Protein AF-A0A2W6A916-F1 (afdb_monomer_lite)

Foldseek 3Di:
DDPVVVLVLLLQLLVVLCVLLVHPQLQVSQVQLCVQVVHDDGSVVSVCSNVVVDGDDPSSLVSSCVSSVHDSCVSSDDCVVVVVVVVVVVVVVVVVLVVLVVVVVVCVVVVHDDDPPSDPPPDDPPPDPPPDD

Secondary structure (DSSP, 8-state):
--HHHHHHHHHHHHHHHHHHTT---HHHHHHHHHHHHTSPPPHHHHHHHHTTSSPPPHHHHHHHHHHHTS-HHHHH--GGGHHHHHHHHHHHHHHHHHHHHHHHHHHHHTTPPPPTT------SSSSSS----

Radius of gyration: 22.95 Å; chains: 1; bounding box: 53×48×62 Å

Structure (mmCIF, N/CA/C/O backbone):
data_AF-A0A2W6A916-F1
#
_entry.id   AF-A0A2W6A916-F1
#
loop_
_atom_site.group_PDB
_atom_site.id
_atom_site.type_symbol
_atom_site.label_atom_id
_atom_site.label_alt_id
_atom_site.label_comp_id
_atom_site.label_asym_id
_atom_site.label_entity_id
_atom_site.label_seq_id
_atom_site.pdbx_PDB_ins_code
_atom_site.Cartn_x
_atom_site.Cartn_y
_atom_site.Cartn_z
_atom_site.occupancy
_atom_site.B_iso_or_equiv
_atom_site.auth_seq_id
_atom_site.auth_comp_id
_atom_site.auth_asym_id
_atom_site.auth_atom_id
_atom_site.pdbx_PDB_model_num
ATOM 1 N N . MET A 1 1 ? -15.884 -5.473 -12.260 1.00 61.44 1 MET A N 1
ATOM 2 C CA . MET A 1 1 ? -14.713 -4.587 -12.135 1.00 61.44 1 MET A CA 1
ATOM 3 C C . MET A 1 1 ? -13.660 -5.112 -13.106 1.00 61.44 1 MET A C 1
ATOM 5 O O . MET A 1 1 ? -13.303 -6.278 -12.963 1.00 61.44 1 MET A O 1
ATOM 9 N N . PRO A 1 2 ? -13.295 -4.364 -14.160 1.00 85.06 2 PRO A N 1
ATOM 10 C CA . PRO A 1 2 ? -12.249 -4.751 -15.111 1.00 85.06 2 PRO A CA 1
ATOM 11 C C . P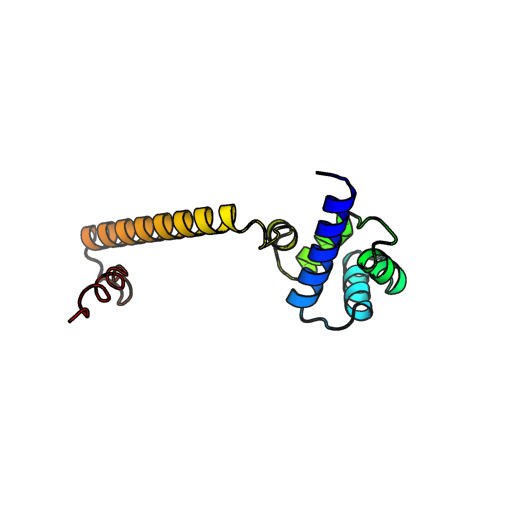RO A 1 2 ? -10.876 -4.913 -14.438 1.00 85.06 2 PRO A C 1
ATOM 13 O O . PRO A 1 2 ? -10.633 -4.373 -13.360 1.00 85.06 2 PRO A O 1
ATOM 16 N N . VAL A 1 3 ? -9.976 -5.675 -15.065 1.00 83.38 3 VAL A N 1
ATOM 17 C CA . VAL A 1 3 ? -8.622 -5.955 -14.541 1.00 83.38 3 VAL A CA 1
ATOM 18 C C . VAL A 1 3 ? -7.806 -4.666 -14.414 1.00 83.38 3 VAL A C 1
ATOM 20 O O . VAL A 1 3 ? -7.033 -4.495 -13.473 1.00 83.38 3 VAL A O 1
ATOM 23 N N . GLU A 1 4 ? -8.043 -3.724 -15.318 1.00 86.38 4 GLU A N 1
ATOM 24 C CA . GLU A 1 4 ? -7.445 -2.396 -15.348 1.00 86.38 4 GLU A CA 1
ATOM 25 C C . GLU A 1 4 ? -7.754 -1.594 -14.074 1.00 86.38 4 GLU A C 1
ATOM 27 O O . GLU A 1 4 ? -6.870 -0.915 -13.551 1.00 86.38 4 GLU A O 1
ATOM 32 N N . ASP A 1 5 ? -8.962 -1.729 -13.515 1.00 87.88 5 ASP A N 1
ATOM 33 C CA . ASP A 1 5 ? -9.336 -1.066 -12.260 1.00 87.88 5 ASP A CA 1
ATOM 34 C C . ASP A 1 5 ? -8.567 -1.645 -11.065 1.00 87.88 5 ASP A C 1
ATOM 36 O O . ASP A 1 5 ? -8.165 -0.904 -10.169 1.00 87.88 5 ASP A O 1
ATOM 40 N N . TYR A 1 6 ? -8.326 -2.961 -11.048 1.00 88.25 6 TYR A N 1
ATOM 41 C CA . TYR A 1 6 ? -7.505 -3.586 -10.008 1.00 88.25 6 TYR A CA 1
ATOM 42 C C . TYR A 1 6 ? -6.047 -3.141 -10.103 1.00 88.25 6 TYR A C 1
ATOM 44 O O . TYR A 1 6 ? -5.430 -2.865 -9.074 1.00 88.25 6 TYR A O 1
ATOM 52 N N . ASN A 1 7 ? -5.505 -3.032 -11.320 1.00 90.38 7 ASN A N 1
ATOM 53 C CA . ASN A 1 7 ? -4.144 -2.543 -11.508 1.00 90.38 7 ASN A CA 1
ATOM 54 C C . ASN A 1 7 ? -4.018 -1.078 -11.072 1.00 90.38 7 ASN A C 1
ATOM 56 O O . ASN A 1 7 ? -3.101 -0.747 -10.327 1.00 90.38 7 ASN A O 1
ATOM 60 N N . ARG A 1 8 ? -4.986 -0.226 -11.440 1.00 91.94 8 ARG A N 1
ATOM 61 C CA . ARG A 1 8 ? -5.045 1.171 -10.985 1.00 91.94 8 ARG A CA 1
ATOM 62 C C . ARG A 1 8 ? -5.065 1.267 -9.458 1.00 91.94 8 ARG A C 1
ATOM 64 O O . ARG A 1 8 ? -4.242 1.977 -8.892 1.00 91.94 8 ARG A O 1
ATOM 71 N N . ARG A 1 9 ? -5.916 0.485 -8.783 1.00 92.50 9 ARG A N 1
ATOM 72 C CA . ARG A 1 9 ? -5.954 0.441 -7.308 1.00 92.50 9 ARG A CA 1
ATOM 73 C C . ARG A 1 9 ? -4.627 -0.007 -6.698 1.00 92.50 9 ARG A C 1
ATOM 75 O O . ARG A 1 9 ? -4.229 0.516 -5.662 1.00 92.50 9 ARG A O 1
ATOM 82 N N . GLY A 1 10 ? -3.938 -0.962 -7.323 1.00 94.56 10 GLY A N 1
ATOM 83 C CA . GLY A 1 10 ? -2.604 -1.392 -6.898 1.00 94.56 10 GLY A CA 1
ATOM 84 C C . GLY A 1 10 ? -1.557 -0.281 -7.026 1.00 94.56 10 GLY A C 1
ATOM 85 O O . GLY A 1 10 ? -0.731 -0.113 -6.134 1.00 94.56 10 GLY A O 1
ATOM 86 N N . ILE A 1 11 ? -1.617 0.507 -8.098 1.00 95.75 11 ILE A N 1
ATOM 87 C CA . ILE A 1 11 ? -0.725 1.654 -8.316 1.00 95.75 11 ILE A CA 1
ATOM 88 C C . ILE A 1 11 ? -0.980 2.741 -7.269 1.00 95.75 11 ILE A C 1
ATOM 90 O O . ILE A 1 11 ? -0.055 3.141 -6.566 1.00 95.75 11 ILE A O 1
ATOM 94 N N . GLU A 1 12 ? -2.238 3.142 -7.087 1.00 95.06 12 GLU A N 1
ATOM 95 C CA . GLU A 1 12 ? -2.636 4.138 -6.083 1.00 95.06 12 GLU A CA 1
ATOM 96 C C . GLU A 1 12 ? -2.255 3.708 -4.657 1.00 95.06 12 GLU A C 1
ATOM 98 O O . GLU A 1 12 ? -1.925 4.544 -3.814 1.00 95.06 12 GLU A O 1
ATOM 103 N N . ALA A 1 13 ? -2.302 2.404 -4.367 1.00 95.50 13 ALA A N 1
ATOM 104 C CA . ALA A 1 13 ? -1.872 1.847 -3.090 1.00 95.50 13 ALA A CA 1
ATOM 105 C C . ALA A 1 13 ? -0.362 2.010 -2.864 1.00 95.50 13 ALA A C 1
ATOM 107 O O . ALA A 1 13 ? 0.055 2.382 -1.767 1.00 95.50 13 ALA A O 1
ATOM 108 N N . LEU A 1 14 ? 0.462 1.778 -3.893 1.00 96.38 14 LEU A N 1
ATOM 109 C CA . LEU A 1 14 ? 1.910 1.998 -3.815 1.00 96.38 14 LEU A CA 1
ATOM 110 C C . LEU A 1 14 ? 2.252 3.479 -3.622 1.00 96.38 14 LEU A C 1
ATOM 112 O O . LEU A 1 14 ? 3.096 3.811 -2.790 1.00 96.38 14 LEU A O 1
ATOM 116 N N . GLU A 1 15 ? 1.575 4.375 -4.341 1.00 95.62 15 GLU A N 1
ATOM 117 C CA . GLU A 1 15 ? 1.772 5.822 -4.190 1.00 95.62 15 GLU A CA 1
ATOM 118 C C . GLU A 1 15 ? 1.406 6.301 -2.782 1.00 95.62 15 GLU A C 1
ATOM 120 O O . GLU A 1 15 ? 2.140 7.088 -2.172 1.00 95.62 15 GLU A O 1
ATOM 125 N N . ARG A 1 16 ? 0.302 5.786 -2.228 1.00 95.00 16 ARG A N 1
ATOM 126 C CA . ARG A 1 16 ? -0.102 6.067 -0.848 1.00 95.00 16 ARG A CA 1
ATOM 127 C C . ARG A 1 16 ? 0.892 5.527 0.162 1.00 95.00 16 ARG A C 1
ATOM 129 O O . ARG A 1 16 ? 1.285 6.280 1.047 1.00 95.00 16 ARG A O 1
ATOM 136 N N . ALA A 1 17 ? 1.361 4.294 -0.006 1.00 96.31 17 ALA A N 1
ATOM 137 C CA . ALA A 1 17 ? 2.372 3.713 0.869 1.00 96.31 17 ALA A CA 1
ATOM 138 C C . ALA A 1 17 ? 3.664 4.542 0.871 1.00 96.31 17 ALA A C 1
ATOM 140 O O . ALA A 1 17 ? 4.217 4.850 1.925 1.00 96.31 17 ALA A O 1
ATOM 141 N N . GLN A 1 18 ? 4.113 4.974 -0.309 1.00 96.31 18 GLN A N 1
ATOM 142 C CA . GLN A 1 18 ? 5.283 5.833 -0.447 1.00 96.31 18 GLN A CA 1
ATOM 143 C C . GLN A 1 18 ? 5.090 7.180 0.271 1.00 96.31 18 GLN A C 1
ATOM 145 O O . GLN A 1 18 ? 5.996 7.650 0.967 1.00 96.31 18 GLN A O 1
ATOM 150 N N . LYS A 1 19 ? 3.910 7.795 0.127 1.00 95.19 19 LYS A N 1
ATOM 151 C CA . LYS A 1 19 ? 3.563 9.049 0.805 1.00 95.19 19 LYS A CA 1
ATOM 152 C C . LYS A 1 19 ? 3.484 8.873 2.326 1.00 95.19 19 LYS A C 1
ATOM 154 O O . LYS A 1 19 ? 4.029 9.711 3.041 1.00 95.19 19 LYS A O 1
ATOM 159 N N . ALA A 1 20 ? 2.857 7.800 2.806 1.00 94.00 20 ALA A N 1
ATOM 160 C CA . ALA A 1 20 ? 2.726 7.465 4.225 1.00 94.00 20 ALA A CA 1
ATOM 161 C C . ALA A 1 20 ? 4.090 7.204 4.880 1.00 94.00 20 ALA A C 1
ATOM 163 O O . ALA A 1 20 ? 4.366 7.709 5.965 1.00 94.00 20 ALA A O 1
ATOM 164 N N . ALA A 1 21 ? 5.002 6.538 4.166 1.00 94.56 21 ALA A N 1
ATOM 165 C CA . ALA A 1 21 ? 6.386 6.349 4.596 1.00 94.56 21 ALA A CA 1
ATOM 166 C C . ALA A 1 21 ? 7.233 7.644 4.566 1.00 94.56 21 ALA A C 1
ATOM 168 O O . ALA A 1 21 ? 8.400 7.633 4.962 1.00 94.56 21 ALA A O 1
ATOM 169 N N . GLY A 1 22 ? 6.685 8.762 4.072 1.00 95.19 22 GLY A N 1
ATOM 170 C CA . GLY A 1 22 ? 7.377 10.051 3.984 1.00 95.19 22 GLY A CA 1
ATOM 171 C C . GLY A 1 22 ? 8.466 10.111 2.906 1.00 95.19 22 GLY A C 1
ATOM 172 O O . GLY A 1 22 ? 9.321 10.999 2.939 1.00 95.19 22 GLY A O 1
ATOM 173 N N . ILE A 1 23 ? 8.457 9.187 1.942 1.00 95.94 23 ILE A N 1
ATOM 174 C CA . ILE A 1 23 ? 9.529 9.036 0.954 1.00 95.94 23 ILE A CA 1
ATOM 175 C C . ILE A 1 23 ? 9.148 9.749 -0.343 1.00 95.94 23 ILE A C 1
ATOM 177 O O . ILE A 1 23 ? 8.223 9.374 -1.056 1.00 95.94 23 ILE A O 1
ATOM 181 N N . ARG A 1 24 ? 9.898 10.793 -0.704 1.00 91.69 24 ARG A N 1
ATOM 182 C CA . ARG A 1 24 ? 9.607 11.586 -1.915 1.00 91.69 24 ARG A CA 1
ATOM 183 C C . ARG A 1 24 ? 10.116 10.941 -3.203 1.00 91.69 24 ARG A C 1
ATOM 185 O O . ARG A 1 24 ? 9.619 11.254 -4.278 1.00 91.69 24 ARG A O 1
ATOM 192 N N . SER A 1 25 ? 11.112 10.063 -3.106 1.00 95.19 25 SER A N 1
ATOM 193 C CA . SER A 1 25 ? 11.758 9.451 -4.265 1.00 95.19 25 SER A CA 1
ATOM 194 C C . SER A 1 25 ? 11.280 8.020 -4.484 1.00 95.19 25 SER A C 1
ATOM 196 O O . SER A 1 25 ? 11.515 7.144 -3.654 1.00 95.19 25 SER A O 1
ATOM 198 N N . ALA A 1 26 ? 10.716 7.758 -5.664 1.00 93.69 26 ALA A N 1
ATOM 199 C CA . ALA A 1 26 ? 10.347 6.412 -6.100 1.00 93.69 26 ALA A CA 1
ATOM 200 C C . ALA A 1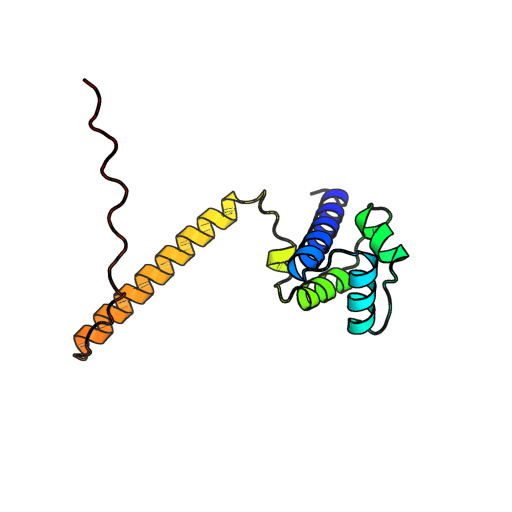 26 ? 11.544 5.440 -6.070 1.00 93.69 26 ALA A C 1
ATOM 202 O O . ALA A 1 26 ? 11.404 4.264 -5.750 1.00 93.69 26 ALA A O 1
ATOM 203 N N . GLN A 1 27 ? 12.753 5.933 -6.356 1.00 95.88 27 GLN A N 1
ATOM 204 C CA . GLN A 1 27 ? 13.970 5.121 -6.318 1.00 95.88 27 GLN A CA 1
ATOM 205 C C . GLN A 1 27 ? 14.425 4.807 -4.890 1.00 95.88 27 GLN A C 1
ATOM 207 O O . GLN A 1 27 ? 14.994 3.747 -4.635 1.00 95.88 27 GLN A O 1
ATOM 212 N N . GLU A 1 28 ? 14.196 5.720 -3.949 1.00 96.44 28 GLU A N 1
ATOM 213 C CA . GLU A 1 28 ? 14.429 5.443 -2.535 1.00 96.44 28 GLU A CA 1
ATOM 214 C C . GLU A 1 28 ? 13.431 4.412 -2.012 1.00 96.44 28 GLU A C 1
ATOM 216 O O . GLU A 1 28 ? 13.852 3.436 -1.397 1.00 96.44 28 GLU A O 1
ATOM 221 N N . PHE A 1 29 ? 12.147 4.568 -2.339 1.00 97.06 29 PHE A N 1
ATOM 222 C CA . PHE A 1 29 ? 11.107 3.627 -1.930 1.00 97.06 29 PHE A CA 1
ATOM 223 C C . PHE A 1 29 ? 11.353 2.220 -2.491 1.00 97.06 29 PHE A C 1
ATOM 225 O O . PHE A 1 29 ? 11.342 1.247 -1.742 1.00 97.06 29 PHE A O 1
ATOM 232 N N . ALA A 1 30 ? 11.704 2.112 -3.778 1.00 96.94 30 ALA A N 1
ATOM 233 C CA . ALA A 1 30 ? 12.079 0.843 -4.401 1.00 96.94 30 ALA A CA 1
ATOM 234 C C . ALA A 1 30 ? 13.262 0.165 -3.691 1.00 96.94 30 ALA A C 1
ATOM 236 O O . ALA A 1 30 ? 13.220 -1.034 -3.433 1.00 96.94 30 ALA A O 1
ATOM 237 N N . ARG A 1 31 ? 14.295 0.930 -3.303 1.00 96.31 31 ARG A N 1
ATOM 238 C CA . ARG A 1 31 ? 15.424 0.383 -2.530 1.00 96.31 31 ARG A CA 1
ATOM 239 C C . ARG A 1 31 ? 14.992 -0.140 -1.165 1.00 96.31 31 ARG A C 1
ATOM 241 O O . ARG A 1 31 ? 15.517 -1.159 -0.734 1.00 96.31 31 ARG A O 1
ATOM 248 N N . ARG A 1 32 ? 14.062 0.528 -0.481 1.00 96.12 32 ARG A N 1
ATOM 249 C CA . ARG A 1 32 ? 13.561 0.050 0.815 1.00 96.12 32 ARG A CA 1
ATOM 250 C C . ARG A 1 32 ? 12.737 -1.223 0.681 1.00 96.12 32 ARG A C 1
ATOM 252 O O . ARG A 1 32 ? 12.972 -2.164 1.434 1.00 96.12 32 ARG A O 1
ATOM 259 N N . LEU A 1 33 ? 11.864 -1.279 -0.324 1.00 95.94 33 LEU A N 1
ATOM 260 C CA . LEU A 1 33 ? 11.141 -2.497 -0.684 1.00 95.94 33 LEU A CA 1
ATOM 261 C C . LEU A 1 33 ? 12.116 -3.646 -0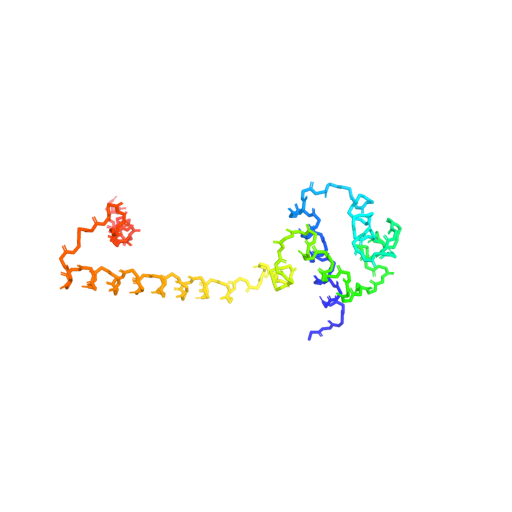.953 1.00 95.94 33 LEU A C 1
ATOM 263 O O . LEU A 1 33 ? 11.981 -4.702 -0.348 1.00 95.94 33 LEU A O 1
ATOM 267 N N . ALA A 1 34 ? 13.135 -3.410 -1.780 1.00 95.06 34 ALA A N 1
ATOM 268 C CA . ALA A 1 34 ? 14.141 -4.409 -2.123 1.00 95.06 34 ALA A CA 1
ATOM 269 C C . ALA A 1 34 ? 14.927 -4.923 -0.907 1.00 95.06 34 ALA A C 1
ATOM 271 O O . ALA A 1 34 ? 15.118 -6.128 -0.738 1.00 95.06 34 ALA A O 1
ATOM 272 N N . SER A 1 35 ? 15.353 -4.013 -0.027 1.00 94.25 35 SER A N 1
ATOM 273 C CA . SER A 1 35 ? 16.027 -4.369 1.225 1.00 94.25 35 SER A CA 1
ATOM 274 C C . SER A 1 35 ? 15.145 -5.223 2.136 1.00 94.25 35 SER A C 1
ATOM 276 O O . SER A 1 35 ? 15.655 -6.095 2.834 1.00 94.25 35 SER A O 1
ATOM 278 N N . ARG A 1 36 ? 13.829 -4.988 2.127 1.00 92.12 36 ARG A N 1
ATOM 279 C CA . ARG A 1 36 ? 12.860 -5.714 2.952 1.00 92.12 36 ARG A CA 1
ATOM 280 C C . ARG A 1 36 ? 12.533 -7.096 2.395 1.00 92.12 36 ARG A C 1
ATOM 282 O O . ARG A 1 36 ? 12.445 -8.053 3.155 1.00 92.12 36 ARG A O 1
ATOM 289 N N . THR A 1 37 ? 12.377 -7.213 1.081 1.00 91.25 37 THR A N 1
ATOM 290 C CA . THR A 1 37 ? 12.046 -8.479 0.410 1.00 91.25 37 THR A CA 1
ATOM 291 C C . THR A 1 37 ? 13.272 -9.343 0.113 1.00 91.25 37 THR A C 1
ATOM 293 O O . THR A 1 37 ? 13.121 -10.481 -0.328 1.00 91.25 37 THR A O 1
ATOM 296 N N . GLY A 1 38 ? 14.483 -8.825 0.348 1.00 89.19 38 GLY A N 1
ATOM 297 C CA . GLY A 1 38 ? 15.737 -9.519 0.054 1.00 89.19 38 GLY A CA 1
ATOM 298 C C . GLY A 1 38 ? 16.002 -9.674 -1.447 1.00 89.19 38 GLY A C 1
ATOM 299 O O . GLY A 1 38 ? 16.695 -10.604 -1.856 1.00 89.19 38 GLY A O 1
ATOM 300 N N . GLY A 1 39 ? 15.428 -8.805 -2.282 1.00 87.50 39 GLY A N 1
ATOM 301 C CA . GLY A 1 39 ? 15.417 -8.982 -3.732 1.00 87.50 39 GLY A CA 1
ATOM 302 C C . GLY A 1 39 ? 14.816 -7.790 -4.482 1.00 87.50 39 GLY A C 1
ATOM 303 O O . GLY A 1 39 ? 14.847 -6.683 -3.966 1.00 87.50 39 GLY A O 1
ATOM 304 N N . PRO A 1 40 ? 14.302 -7.955 -5.715 1.00 86.31 40 PRO A N 1
ATOM 305 C CA . PRO A 1 40 ? 13.611 -6.877 -6.437 1.00 86.31 40 PRO A CA 1
ATOM 306 C C . PRO A 1 40 ? 12.465 -6.249 -5.605 1.00 86.31 40 PRO A C 1
ATOM 308 O O . PRO A 1 40 ? 11.942 -6.901 -4.697 1.00 86.31 40 PRO A O 1
ATOM 311 N N . PRO A 1 41 ? 12.031 -5.009 -5.912 1.00 91.44 41 PRO A N 1
ATOM 312 C CA . PRO A 1 41 ? 12.206 -4.296 -7.180 1.00 91.44 41 PRO A CA 1
ATOM 313 C C . PRO A 1 41 ? 13.351 -3.279 -7.178 1.00 91.44 41 PRO A C 1
ATOM 315 O O . PRO A 1 41 ? 13.637 -2.621 -6.184 1.00 91.44 41 PRO A O 1
ATOM 318 N N . ASP A 1 42 ? 13.962 -3.073 -8.343 1.00 92.88 42 ASP A N 1
ATOM 319 C CA . ASP A 1 42 ? 14.814 -1.910 -8.567 1.00 92.88 42 ASP A CA 1
ATOM 320 C C . ASP A 1 42 ? 13.966 -0.664 -8.906 1.00 92.88 42 ASP A C 1
ATOM 322 O O . ASP A 1 42 ? 12.756 -0.725 -9.147 1.00 92.88 42 ASP A O 1
ATOM 326 N N . GLY A 1 43 ? 14.609 0.505 -8.953 1.00 92.50 43 GLY A N 1
ATOM 327 C CA . GLY A 1 43 ? 13.911 1.762 -9.229 1.00 92.50 43 GLY A CA 1
ATOM 328 C C . GLY A 1 43 ? 13.292 1.851 -10.631 1.00 92.50 43 GLY A C 1
ATOM 329 O O . GLY A 1 43 ? 12.420 2.694 -10.840 1.00 92.50 43 GLY A O 1
ATOM 330 N N . SER A 1 44 ? 13.741 1.036 -11.594 1.00 94.62 44 SER A N 1
ATOM 331 C CA . SER A 1 44 ? 13.156 0.987 -12.939 1.00 94.62 44 SER A CA 1
ATOM 332 C C . SER A 1 44 ? 11.868 0.159 -12.957 1.00 94.62 44 SER A C 1
ATOM 334 O O . SER A 1 44 ? 10.849 0.633 -13.459 1.00 94.62 44 SER A O 1
ATOM 336 N N . THR A 1 45 ? 11.876 -1.014 -12.318 1.00 95.56 45 THR A N 1
ATOM 337 C CA . THR A 1 45 ? 10.704 -1.883 -12.158 1.00 95.56 45 THR A CA 1
ATOM 338 C C . THR A 1 45 ? 9.600 -1.173 -11.389 1.00 95.56 45 THR A C 1
ATOM 340 O O . THR A 1 45 ? 8.459 -1.139 -11.840 1.00 95.56 45 THR A O 1
ATOM 343 N N . TYR A 1 46 ? 9.952 -0.528 -10.275 1.00 96.25 46 TYR A N 1
ATOM 344 C CA . TYR A 1 46 ? 8.985 0.224 -9.483 1.00 96.25 46 TYR A CA 1
ATOM 345 C C . TYR A 1 46 ? 8.353 1.372 -10.286 1.00 96.25 46 TYR A C 1
ATOM 347 O O . TYR A 1 46 ? 7.139 1.549 -10.267 1.00 96.25 46 TYR A O 1
ATOM 355 N N . ARG A 1 47 ? 9.145 2.110 -11.078 1.00 95.62 47 ARG A N 1
ATOM 356 C CA . ARG A 1 47 ? 8.599 3.145 -11.969 1.00 95.62 47 ARG A CA 1
ATOM 357 C C . ARG A 1 47 ? 7.666 2.568 -13.023 1.00 95.62 47 ARG A C 1
ATOM 359 O O . ARG A 1 47 ? 6.617 3.156 -13.245 1.00 95.62 47 ARG A O 1
ATOM 366 N N . ARG A 1 48 ? 8.005 1.439 -13.647 1.00 95.94 48 ARG A N 1
ATOM 367 C CA . ARG A 1 48 ? 7.115 0.790 -14.622 1.00 95.94 48 ARG A CA 1
ATOM 368 C C . ARG A 1 48 ? 5.761 0.444 -14.017 1.00 95.94 48 ARG A C 1
ATOM 370 O O . ARG A 1 48 ? 4.748 0.674 -14.661 1.00 95.94 48 ARG A O 1
ATOM 377 N N . TRP A 1 49 ? 5.740 -0.047 -12.779 1.00 96.00 49 TRP A N 1
ATOM 378 C CA . TRP A 1 49 ? 4.486 -0.273 -12.064 1.00 96.00 49 TRP A CA 1
ATOM 379 C C . TRP A 1 49 ? 3.682 1.014 -11.913 1.00 96.00 49 TRP A C 1
ATOM 381 O O . TRP A 1 49 ? 2.521 1.029 -12.298 1.00 96.00 49 TRP A O 1
ATOM 391 N N . LEU A 1 50 ? 4.306 2.105 -11.455 1.00 95.38 50 LEU A N 1
ATOM 392 C CA . LEU A 1 50 ? 3.618 3.391 -11.289 1.00 95.38 50 LEU A CA 1
ATOM 393 C C . LEU A 1 50 ? 3.053 3.969 -12.597 1.00 95.38 50 LEU A C 1
ATOM 395 O O . LEU A 1 50 ? 2.032 4.643 -12.574 1.00 95.38 50 LEU A O 1
ATOM 399 N N . HIS A 1 51 ? 3.682 3.691 -13.741 1.00 95.12 51 HIS A N 1
ATOM 400 C CA . HIS A 1 51 ? 3.187 4.135 -15.052 1.00 95.12 51 HIS A CA 1
ATOM 401 C C . HIS A 1 51 ? 2.134 3.188 -15.650 1.00 95.12 51 HIS A C 1
ATOM 403 O O . HIS A 1 51 ? 1.605 3.462 -16.723 1.00 95.12 51 HIS A O 1
ATOM 409 N N . GLY A 1 52 ? 1.827 2.071 -14.985 1.00 93.50 52 GLY A N 1
ATOM 410 C CA . GLY A 1 52 ? 0.915 1.054 -15.503 1.00 93.50 52 GLY A CA 1
ATOM 411 C C . GLY A 1 52 ? 1.526 0.130 -16.560 1.00 93.50 52 GLY A C 1
ATOM 412 O O . GLY A 1 52 ? 0.814 -0.709 -17.107 1.00 93.50 52 GLY A O 1
ATOM 413 N N . ASP A 1 53 ? 2.841 0.191 -16.794 1.00 92.62 53 ASP A N 1
ATOM 414 C CA . ASP A 1 53 ? 3.582 -0.638 -17.763 1.00 92.62 53 ASP A CA 1
ATOM 415 C C . ASP A 1 53 ? 3.838 -2.079 -17.263 1.00 92.62 53 ASP A C 1
ATOM 417 O O . ASP A 1 53 ? 4.829 -2.733 -17.625 1.00 92.62 53 ASP A O 1
ATOM 421 N N . GLY A 1 54 ? 2.971 -2.577 -16.383 1.00 90.12 54 GLY A N 1
ATOM 422 C CA . GLY A 1 54 ? 3.030 -3.897 -15.770 1.00 90.12 54 GLY A CA 1
ATOM 423 C C . GLY A 1 54 ? 2.057 -4.027 -14.601 1.00 90.12 54 GLY A C 1
ATOM 424 O O . GLY A 1 54 ? 1.650 -3.034 -14.000 1.00 90.12 54 GLY A O 1
ATOM 425 N N . ALA A 1 55 ? 1.699 -5.268 -14.272 1.00 92.50 55 ALA A N 1
ATOM 426 C CA . ALA A 1 55 ? 0.888 -5.553 -13.098 1.00 92.50 55 ALA A CA 1
ATOM 427 C C . ALA A 1 55 ? 1.720 -5.415 -11.818 1.00 92.50 55 ALA A C 1
ATOM 429 O O . ALA A 1 55 ? 2.845 -5.922 -11.744 1.00 92.50 55 ALA A O 1
ATOM 430 N N . VAL A 1 56 ? 1.143 -4.777 -10.799 1.00 94.81 56 VAL A N 1
ATOM 431 C CA . VAL A 1 56 ? 1.734 -4.743 -9.458 1.00 94.81 56 VAL A CA 1
ATOM 432 C C . VAL A 1 56 ? 1.597 -6.128 -8.815 1.00 94.81 56 VAL A C 1
ATOM 434 O O . VAL A 1 56 ? 0.475 -6.614 -8.646 1.00 94.81 56 VAL A O 1
ATOM 437 N N . PRO A 1 57 ? 2.696 -6.799 -8.436 1.00 95.06 57 PRO A N 1
ATOM 438 C CA . PRO A 1 57 ? 2.598 -8.104 -7.803 1.00 95.06 57 PRO A CA 1
ATOM 439 C C . PRO A 1 57 ? 2.113 -7.980 -6.350 1.00 95.06 57 PRO A C 1
ATOM 441 O O . PRO A 1 57 ? 2.470 -7.045 -5.636 1.00 95.06 57 PRO A O 1
ATOM 444 N N . ALA A 1 58 ? 1.347 -8.970 -5.880 1.00 95.06 58 ALA A N 1
ATOM 445 C CA . ALA A 1 58 ? 0.739 -8.948 -4.544 1.00 95.06 58 ALA A CA 1
ATOM 446 C C . ALA A 1 58 ? 1.763 -8.781 -3.406 1.00 95.06 58 ALA A C 1
ATOM 448 O O . ALA A 1 58 ? 1.517 -8.044 -2.454 1.00 95.06 58 ALA A O 1
ATOM 449 N N . TRP A 1 59 ? 2.935 -9.411 -3.524 1.00 95.50 59 TRP A N 1
ATOM 450 C CA . TRP A 1 59 ? 3.999 -9.280 -2.527 1.00 95.50 59 TRP A CA 1
ATOM 451 C C . TRP A 1 59 ? 4.511 -7.838 -2.398 1.00 95.50 59 TRP A C 1
ATOM 453 O O . TRP A 1 59 ? 4.887 -7.434 -1.302 1.00 95.50 59 TRP A O 1
ATOM 463 N N . ALA A 1 60 ? 4.495 -7.045 -3.477 1.00 96.50 60 ALA A N 1
ATOM 464 C CA . ALA A 1 60 ? 4.953 -5.657 -3.436 1.00 96.50 60 ALA A CA 1
ATOM 465 C C . ALA A 1 60 ? 3.975 -4.775 -2.656 1.00 96.50 60 ALA A C 1
ATOM 467 O O . ALA A 1 60 ? 4.409 -3.895 -1.922 1.00 96.50 60 ALA A O 1
ATOM 468 N N . LEU A 1 61 ? 2.671 -5.049 -2.759 1.00 96.69 61 LEU A N 1
ATOM 469 C CA . LEU A 1 61 ? 1.647 -4.362 -1.970 1.00 96.69 61 LEU A CA 1
ATOM 470 C C . LEU A 1 61 ? 1.772 -4.683 -0.477 1.00 96.69 61 LEU A C 1
ATOM 472 O O . LEU A 1 61 ? 1.646 -3.788 0.353 1.00 96.69 61 LEU A O 1
ATOM 476 N N . ILE A 1 62 ? 2.064 -5.942 -0.135 1.00 96.19 62 ILE A N 1
ATOM 477 C CA . ILE A 1 62 ? 2.309 -6.357 1.255 1.00 96.19 62 ILE A CA 1
ATOM 478 C C . ILE A 1 62 ? 3.560 -5.656 1.795 1.00 96.19 62 ILE A C 1
ATOM 480 O O 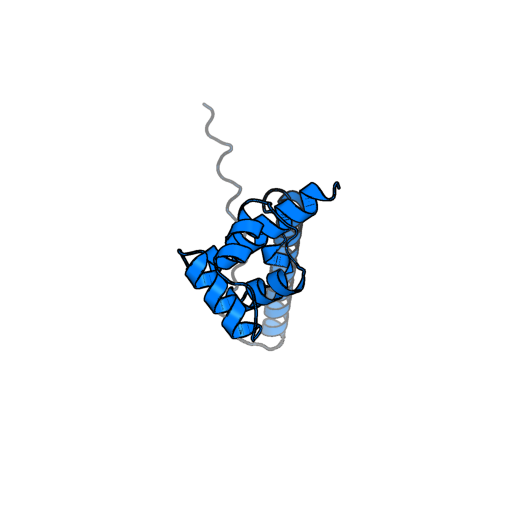. ILE A 1 62 ? 3.491 -4.990 2.823 1.00 96.19 62 ILE A O 1
ATOM 484 N N . ALA A 1 63 ? 4.678 -5.720 1.069 1.00 96.50 63 ALA A N 1
ATOM 485 C CA . ALA A 1 63 ? 5.920 -5.067 1.477 1.00 96.50 63 ALA A CA 1
ATOM 486 C C . ALA A 1 63 ? 5.766 -3.538 1.607 1.00 96.50 63 ALA A C 1
ATOM 488 O O . ALA A 1 63 ? 6.343 -2.934 2.509 1.00 96.50 63 ALA A O 1
ATOM 489 N N . ALA A 1 64 ? 4.965 -2.912 0.740 1.00 96.75 64 ALA A N 1
ATOM 490 C CA . ALA A 1 64 ? 4.657 -1.487 0.812 1.00 96.75 64 ALA A CA 1
ATOM 491 C C . ALA A 1 64 ? 3.805 -1.137 2.042 1.00 96.75 64 ALA A C 1
ATOM 493 O O . ALA A 1 64 ? 4.091 -0.139 2.700 1.00 96.75 64 ALA A O 1
ATOM 494 N N . ALA A 1 65 ? 2.820 -1.971 2.395 1.00 96.25 65 ALA A N 1
ATOM 495 C CA . ALA A 1 65 ? 2.040 -1.830 3.627 1.00 96.25 65 ALA A CA 1
ATOM 496 C C . ALA A 1 65 ? 2.933 -1.868 4.866 1.00 96.25 65 ALA A C 1
ATOM 498 O O . ALA A 1 65 ? 2.866 -0.989 5.725 1.00 96.25 65 ALA A O 1
ATOM 499 N N . GLU A 1 66 ? 3.842 -2.836 4.915 1.00 95.56 66 GLU A N 1
ATOM 500 C CA . GLU A 1 66 ? 4.782 -2.952 6.019 1.00 95.56 66 GLU A CA 1
ATOM 501 C C . GLU A 1 66 ? 5.776 -1.775 6.068 1.00 95.56 66 GLU A C 1
ATOM 503 O O . GLU A 1 66 ? 6.180 -1.367 7.159 1.00 95.56 66 GLU A O 1
ATOM 508 N N . GLU A 1 67 ? 6.224 -1.245 4.921 1.00 96.06 67 GLU A N 1
ATOM 509 C CA . GLU A 1 67 ? 7.114 -0.070 4.864 1.00 96.06 67 GLU A CA 1
ATOM 510 C C . GLU A 1 67 ? 6.408 1.201 5.332 1.00 96.06 67 GLU A C 1
ATOM 512 O O . GLU A 1 67 ? 7.002 1.993 6.059 1.00 96.06 67 GLU A O 1
ATOM 517 N N . ALA A 1 68 ? 5.135 1.358 4.979 1.00 95.62 68 ALA A N 1
ATOM 518 C CA . ALA A 1 68 ? 4.294 2.460 5.427 1.00 95.62 68 ALA A CA 1
ATOM 519 C C . ALA A 1 68 ? 3.819 2.324 6.885 1.00 95.62 68 ALA A C 1
ATOM 521 O O . ALA A 1 68 ? 3.243 3.266 7.416 1.00 95.62 68 ALA A O 1
ATOM 522 N N . GLN A 1 69 ? 4.045 1.171 7.529 1.00 95.69 69 GLN A N 1
ATOM 523 C CA . GLN A 1 69 ? 3.445 0.816 8.823 1.00 95.69 69 GLN A CA 1
ATOM 524 C C . GLN A 1 69 ? 1.907 0.920 8.817 1.00 95.69 69 GLN A C 1
ATOM 526 O O . GLN A 1 69 ? 1.286 1.264 9.821 1.00 95.69 69 GLN A O 1
ATOM 531 N N . GLU A 1 70 ? 1.288 0.584 7.685 1.00 94.31 70 GLU A N 1
ATOM 532 C CA . GLU A 1 70 ? -0.161 0.593 7.493 1.00 94.31 70 GLU A CA 1
ATOM 533 C C . GLU A 1 70 ? -0.695 -0.808 7.180 1.00 94.31 70 GLU A C 1
ATOM 535 O O . GLU A 1 70 ? 0.041 -1.729 6.822 1.00 94.31 70 GLU A O 1
ATOM 540 N N . SER A 1 71 ? -2.012 -0.988 7.302 1.00 93.56 71 SER A N 1
ATOM 541 C CA . SER A 1 71 ? -2.647 -2.224 6.842 1.00 93.56 71 SER A CA 1
ATOM 542 C C . SER A 1 71 ? -2.861 -2.195 5.328 1.00 93.56 71 SER A C 1
ATOM 544 O O . SER A 1 71 ? -3.222 -1.164 4.757 1.00 93.56 71 SER A O 1
ATOM 546 N N . LEU A 1 72 ? -2.730 -3.356 4.680 1.00 92.38 72 LEU A N 1
ATOM 547 C CA . LEU A 1 72 ? -3.017 -3.496 3.249 1.00 92.38 72 LEU A CA 1
ATOM 548 C C . LEU A 1 72 ? -4.448 -3.045 2.902 1.00 92.38 72 LEU A C 1
ATOM 550 O O . LEU A 1 72 ? -4.673 -2.462 1.847 1.00 92.38 72 LEU A O 1
ATOM 554 N N . SER A 1 73 ? -5.408 -3.264 3.804 1.00 90.38 73 SER A N 1
ATOM 555 C CA . SER A 1 73 ? -6.792 -2.815 3.637 1.00 90.38 73 SER A CA 1
ATOM 556 C C . SER A 1 73 ? -6.899 -1.294 3.537 1.00 90.38 73 SER A C 1
ATOM 558 O O . SER A 1 73 ? -7.645 -0.808 2.695 1.00 90.38 73 SER A O 1
ATOM 560 N N . ILE A 1 74 ? -6.136 -0.549 4.346 1.00 89.44 74 ILE A N 1
ATOM 561 C CA . ILE A 1 74 ? -6.093 0.923 4.303 1.00 89.44 74 ILE A CA 1
ATOM 562 C C . ILE A 1 74 ? -5.473 1.387 2.980 1.00 89.44 74 ILE A C 1
ATOM 564 O O . ILE A 1 74 ? -6.057 2.219 2.286 1.00 89.44 74 ILE A O 1
ATOM 568 N N . LEU A 1 75 ? -4.357 0.778 2.572 1.00 90.00 75 LEU A N 1
ATOM 569 C CA . LEU A 1 75 ? -3.693 1.100 1.307 1.00 90.00 75 LEU A CA 1
ATOM 570 C C . LEU A 1 75 ? -4.497 0.724 0.063 1.00 90.00 75 LEU A C 1
ATOM 572 O O . LEU A 1 75 ? -4.293 1.312 -0.989 1.00 90.00 75 LEU A O 1
ATOM 576 N N . LEU A 1 76 ? -5.398 -0.251 0.136 1.00 90.56 76 LEU A N 1
ATOM 577 C CA . LEU A 1 76 ? -6.264 -0.614 -0.988 1.00 90.56 76 LEU A CA 1
ATOM 578 C C . LEU A 1 76 ? -7.602 0.125 -0.970 1.00 90.56 76 LEU A C 1
ATOM 580 O O . LEU A 1 76 ? -8.325 0.082 -1.973 1.00 90.56 76 LEU A O 1
ATOM 584 N N . ASN A 1 77 ? -7.952 0.786 0.136 1.00 84.62 77 ASN A N 1
ATOM 585 C CA . ASN A 1 77 ? -9.212 1.506 0.233 1.00 84.62 77 ASN A CA 1
ATOM 586 C C . ASN A 1 77 ? -9.112 2.818 -0.531 1.00 84.62 77 ASN A C 1
ATOM 588 O O . ASN A 1 77 ? -8.247 3.641 -0.256 1.00 84.62 77 ASN A O 1
ATOM 592 N N . ASP A 1 78 ? -9.982 2.994 -1.509 1.00 65.81 78 ASP A N 1
ATOM 593 C CA . ASP A 1 78 ? -10.115 4.251 -2.223 1.00 65.81 78 ASP A CA 1
ATOM 594 C C . ASP A 1 78 ? -11.033 5.149 -1.381 1.00 65.81 78 ASP A C 1
ATOM 596 O O . ASP A 1 78 ? -12.182 4.778 -1.121 1.00 65.81 78 ASP A O 1
ATOM 600 N N . GLU A 1 79 ? -10.551 6.304 -0.908 1.00 56.69 79 GLU A N 1
ATOM 601 C CA . GLU A 1 79 ? -11.405 7.274 -0.198 1.00 56.69 79 GLU A CA 1
ATOM 602 C C . GLU A 1 79 ? -12.592 7.725 -1.069 1.00 56.69 79 GLU A C 1
ATOM 604 O O . GLU A 1 79 ? -13.621 8.143 -0.541 1.00 56.69 79 GLU A O 1
ATOM 609 N N . SER A 1 80 ? -12.520 7.537 -2.391 1.00 48.28 80 SER A N 1
ATOM 610 C CA . SER A 1 80 ? -13.630 7.752 -3.328 1.00 48.28 80 SER A CA 1
ATOM 611 C C . SER A 1 80 ? -14.809 6.784 -3.112 1.00 48.28 80 SER A C 1
ATOM 613 O O . SER A 1 80 ? -15.931 7.077 -3.516 1.00 48.28 80 SER A O 1
ATOM 615 N N . SER A 1 81 ? -14.601 5.661 -2.409 1.00 46.88 81 SER A N 1
ATOM 616 C CA . SER A 1 81 ? -15.643 4.722 -1.950 1.00 46.88 81 SER A CA 1
ATOM 617 C C . SER A 1 81 ? -16.198 5.079 -0.550 1.00 46.88 81 SER A C 1
ATOM 619 O O . SER A 1 81 ? -16.718 4.224 0.178 1.00 46.88 81 SER A O 1
ATOM 621 N N . SER A 1 82 ? -16.092 6.357 -0.168 1.00 48.56 82 SER A N 1
ATOM 622 C CA . SER A 1 82 ? -16.388 6.958 1.148 1.00 48.56 82 SER A CA 1
ATOM 623 C C . SER A 1 82 ? -17.788 6.694 1.733 1.00 48.56 82 SER A C 1
ATOM 625 O O . SER A 1 82 ? -17.999 6.852 2.941 1.00 48.56 82 SER A O 1
ATOM 627 N N . THR A 1 83 ? -18.755 6.204 0.953 1.00 50.19 83 THR A N 1
ATOM 628 C CA . THR A 1 83 ? -20.085 5.869 1.489 1.00 50.19 83 THR A CA 1
ATOM 629 C C . THR A 1 83 ? -20.060 4.709 2.489 1.00 50.19 83 THR A C 1
ATOM 631 O O . THR A 1 83 ? -20.858 4.709 3.429 1.00 50.19 83 THR A O 1
ATOM 634 N N . ALA A 1 84 ? -19.130 3.756 2.347 1.00 49.97 84 ALA A N 1
ATOM 635 C CA . ALA A 1 84 ? -18.962 2.665 3.313 1.00 49.97 84 ALA A CA 1
ATOM 636 C C . ALA A 1 84 ? -18.235 3.144 4.585 1.00 49.97 84 ALA A C 1
ATOM 638 O O . ALA A 1 84 ? -18.708 2.915 5.701 1.00 49.97 84 ALA A O 1
ATOM 639 N N . THR A 1 85 ? -17.165 3.925 4.423 1.00 57.03 85 THR A N 1
ATOM 640 C CA . THR A 1 85 ? -16.307 4.393 5.522 1.00 57.03 85 THR A CA 1
ATOM 641 C C . THR A 1 85 ? -17.030 5.356 6.464 1.00 57.03 85 THR A C 1
ATOM 643 O O . THR A 1 85 ? -16.854 5.277 7.676 1.00 57.03 85 THR A O 1
ATOM 646 N N . ALA A 1 86 ? -17.908 6.229 5.957 1.00 57.56 86 ALA A N 1
ATOM 647 C CA . ALA A 1 86 ? -18.707 7.115 6.809 1.00 57.56 86 ALA A CA 1
ATOM 648 C C . ALA A 1 86 ? -19.722 6.341 7.671 1.00 57.56 86 ALA A C 1
ATOM 650 O O . ALA A 1 86 ? -19.995 6.717 8.814 1.00 57.56 86 ALA A O 1
ATOM 651 N N . SER A 1 87 ? -20.292 5.254 7.140 1.00 58.50 87 SER A N 1
ATOM 652 C CA . SER A 1 87 ? -21.193 4.378 7.896 1.00 58.50 87 SER A CA 1
ATOM 653 C C . SER A 1 87 ? -20.440 3.616 8.986 1.00 58.50 87 SER A C 1
ATOM 655 O O . SER A 1 87 ? -20.877 3.608 10.138 1.00 58.50 87 SER A O 1
ATOM 657 N N . GLU A 1 88 ? -19.274 3.066 8.652 1.00 64.44 88 GLU A N 1
ATOM 658 C CA . GLU A 1 88 ? -18.397 2.369 9.595 1.00 64.44 88 GLU A CA 1
ATOM 659 C C . GLU A 1 88 ? -17.868 3.306 10.684 1.00 64.44 88 GLU A C 1
ATOM 661 O O . GLU A 1 88 ? -17.941 2.966 11.860 1.00 64.44 88 GLU A O 1
ATOM 666 N N . LEU A 1 89 ? -17.457 4.531 10.344 1.00 71.19 89 LEU A N 1
ATOM 667 C CA . LEU A 1 89 ? -17.063 5.558 11.317 1.00 71.19 89 LEU A CA 1
ATOM 668 C C . LEU A 1 89 ? -18.212 5.938 12.256 1.00 71.19 89 LEU A C 1
ATOM 670 O O . LEU A 1 89 ? -18.011 6.060 13.465 1.00 71.19 89 LEU A O 1
ATOM 674 N N . ARG A 1 90 ? -19.437 6.092 11.735 1.00 71.94 90 ARG A N 1
ATOM 675 C CA . ARG A 1 90 ? -20.630 6.335 12.566 1.00 71.94 90 ARG A CA 1
ATOM 676 C C . ARG A 1 90 ? -20.967 5.140 13.453 1.00 71.94 90 ARG A C 1
ATOM 678 O O . ARG A 1 90 ? -21.462 5.326 14.563 1.00 71.94 90 ARG A O 1
ATOM 685 N N . GLN A 1 91 ? -20.745 3.918 12.983 1.00 75.81 91 GLN A N 1
ATOM 686 C CA . GLN A 1 91 ? -20.939 2.714 13.784 1.00 75.81 91 GLN A CA 1
ATOM 687 C C . GLN A 1 91 ? -19.875 2.609 14.881 1.00 75.81 91 GLN A C 1
ATOM 689 O O . GLN A 1 91 ? -20.227 2.390 16.034 1.00 75.81 91 GLN A O 1
ATOM 694 N N . LEU A 1 92 ? -18.610 2.881 14.559 1.00 78.75 92 LEU A N 1
ATOM 695 C CA . LEU A 1 92 ? -17.500 2.878 15.508 1.00 78.75 92 LEU A CA 1
ATOM 696 C C . LEU A 1 92 ? -17.697 3.928 16.609 1.00 78.75 92 LEU A C 1
ATOM 698 O O . LEU A 1 92 ? -17.571 3.608 17.787 1.00 78.75 92 LEU A O 1
ATOM 702 N N . ARG A 1 93 ? -18.105 5.154 16.246 1.00 77.56 93 ARG A N 1
ATOM 703 C CA . ARG A 1 93 ? -18.439 6.216 17.213 1.00 77.56 93 ARG A CA 1
ATOM 704 C C . ARG A 1 93 ? -19.570 5.808 18.157 1.00 77.56 93 ARG A C 1
ATOM 706 O O . ARG A 1 93 ? -19.475 6.057 19.353 1.00 77.56 93 ARG A O 1
ATOM 713 N N . ARG A 1 94 ? -20.611 5.138 17.648 1.00 82.94 94 ARG A N 1
ATOM 714 C CA . ARG A 1 94 ? -21.717 4.623 18.476 1.00 82.94 94 ARG A CA 1
ATOM 715 C C . ARG A 1 94 ? -21.268 3.503 19.414 1.00 82.94 94 ARG A C 1
ATOM 717 O O . ARG A 1 94 ? -21.691 3.483 20.565 1.00 82.94 94 ARG A O 1
ATOM 724 N N . THR A 1 95 ? -20.403 2.602 18.950 1.00 84.12 95 THR A N 1
ATOM 725 C CA . THR A 1 95 ? -19.842 1.531 19.786 1.00 84.12 95 THR A CA 1
ATOM 726 C C . THR A 1 95 ? -18.963 2.096 20.900 1.00 84.12 95 THR A C 1
ATOM 728 O O . THR A 1 95 ? -19.113 1.686 22.045 1.00 84.12 95 THR A O 1
ATOM 731 N N . ILE A 1 96 ? -18.106 3.078 20.595 1.00 85.19 96 ILE A N 1
ATOM 732 C CA . ILE A 1 96 ? -17.278 3.769 21.597 1.00 85.19 96 ILE A CA 1
ATOM 733 C C . ILE A 1 96 ? -18.161 4.511 22.607 1.00 85.19 96 ILE A C 1
ATOM 735 O O . ILE A 1 96 ? -17.942 4.385 23.807 1.00 85.19 96 ILE A O 1
ATOM 739 N N . GLY A 1 97 ? -19.191 5.228 22.144 1.00 84.81 97 GLY A N 1
ATOM 740 C CA . GLY A 1 97 ? -20.142 5.905 23.030 1.00 84.81 97 GLY A CA 1
ATOM 741 C C . GLY A 1 97 ? -20.849 4.942 23.986 1.00 84.81 97 GLY A C 1
ATOM 742 O O . GLY A 1 97 ? -20.942 5.221 25.177 1.00 84.81 97 GLY A O 1
ATOM 743 N N . ARG A 1 98 ? -21.278 3.774 23.490 1.00 85.62 98 ARG A N 1
ATOM 744 C CA . ARG A 1 98 ? -21.896 2.734 24.325 1.00 85.62 98 ARG A CA 1
ATOM 745 C C . ARG A 1 98 ? -20.918 2.151 25.345 1.00 85.62 98 ARG A C 1
ATOM 747 O O . ARG A 1 98 ? -21.267 2.051 26.512 1.00 85.62 98 ARG A O 1
ATOM 754 N N . LEU A 1 99 ? -19.701 1.815 24.920 1.00 84.81 99 LEU A N 1
ATOM 755 C CA . LEU A 1 99 ? -18.655 1.301 25.811 1.00 84.81 99 LEU A CA 1
ATOM 756 C C . LEU A 1 99 ? -18.304 2.301 26.918 1.00 84.81 99 LEU A C 1
ATOM 758 O O . LEU A 1 99 ? -18.147 1.908 28.070 1.00 84.81 99 LEU A O 1
ATOM 762 N N . ASN A 1 100 ? -18.220 3.592 26.588 1.00 82.69 100 ASN A N 1
ATOM 763 C CA . ASN A 1 100 ? -17.988 4.635 27.584 1.00 82.69 100 ASN A CA 1
ATOM 764 C C . ASN A 1 100 ? -19.158 4.741 28.570 1.00 82.69 100 ASN A C 1
ATOM 766 O O . ASN A 1 100 ? -18.918 4.814 29.771 1.00 82.69 100 ASN A O 1
ATOM 770 N N . ALA A 1 101 ? -20.406 4.687 28.093 1.00 81.38 101 ALA A N 1
ATOM 771 C CA . ALA A 1 101 ? -21.585 4.700 28.961 1.00 81.38 101 ALA A CA 1
ATOM 772 C C . ALA A 1 101 ? -21.609 3.496 29.921 1.00 81.38 101 ALA A C 1
ATOM 774 O O . ALA A 1 101 ? -21.745 3.679 31.128 1.00 81.38 101 ALA A O 1
ATOM 775 N N . GLU A 1 102 ? -21.369 2.284 29.413 1.00 85.44 102 GLU A N 1
ATOM 776 C CA . GLU A 1 102 ? -21.283 1.068 30.234 1.00 85.44 102 GLU A CA 1
ATOM 777 C C . GLU A 1 102 ? -20.138 1.157 31.260 1.00 85.44 102 GLU A C 1
ATOM 779 O O . GLU A 1 102 ? -20.296 0.774 32.419 1.00 85.44 102 GLU A O 1
ATOM 784 N N . MET A 1 103 ? -18.987 1.722 30.881 1.00 84.31 103 MET A N 1
ATOM 785 C CA . MET A 1 103 ? -17.883 1.958 31.815 1.00 84.31 103 MET A CA 1
ATOM 786 C C . MET A 1 103 ? -18.228 2.970 32.913 1.00 84.31 103 MET A C 1
ATOM 788 O O . MET A 1 103 ? -17.785 2.795 34.052 1.00 84.31 103 MET A O 1
ATOM 792 N N . ILE A 1 104 ? -18.986 4.020 32.592 1.00 81.19 104 ILE A N 1
ATOM 793 C CA . ILE A 1 104 ? -19.463 5.002 33.571 1.00 81.19 104 ILE A CA 1
ATOM 794 C C . ILE A 1 104 ? -20.427 4.327 34.553 1.00 81.19 104 ILE A C 1
ATOM 796 O O . ILE A 1 104 ? -20.243 4.459 35.764 1.00 81.19 104 ILE A O 1
ATOM 800 N N . GLU A 1 105 ? -21.392 3.549 34.057 1.00 81.88 105 GLU A N 1
ATOM 801 C CA . GLU A 1 105 ? -22.352 2.811 34.888 1.00 81.88 105 GLU A CA 1
ATOM 802 C C . GLU A 1 105 ? -21.655 1.816 35.828 1.00 81.88 105 GLU A C 1
ATOM 804 O O . GLU A 1 105 ? -21.911 1.811 37.035 1.00 81.88 105 GLU A O 1
ATOM 809 N N . VAL A 1 106 ? -20.708 1.023 35.312 1.00 85.75 106 VAL A N 1
ATOM 810 C CA . VAL A 1 106 ? -19.935 0.074 36.129 1.00 85.75 106 VAL A CA 1
ATOM 811 C C . VAL A 1 106 ? -19.135 0.801 37.207 1.00 85.75 106 VAL A C 1
ATOM 813 O O . VAL A 1 106 ? -19.120 0.351 38.350 1.00 85.75 106 VAL A O 1
ATOM 816 N N . ARG A 1 107 ? -18.497 1.936 36.886 1.00 80.69 107 ARG A N 1
ATOM 817 C CA . ARG A 1 107 ? -17.729 2.733 37.862 1.00 80.69 107 ARG A CA 1
ATOM 818 C C . ARG A 1 107 ? -18.604 3.314 38.965 1.00 80.69 107 ARG A C 1
ATOM 820 O O . ARG A 1 107 ? -18.189 3.283 40.124 1.00 80.69 107 ARG A O 1
ATOM 827 N N . GLN A 1 108 ? -19.798 3.797 38.626 1.00 79.19 108 GLN A N 1
ATOM 828 C CA . GLN A 1 108 ? -20.767 4.278 39.611 1.00 79.19 108 GLN A CA 1
ATOM 829 C C . GLN A 1 108 ? -21.220 3.151 40.543 1.00 79.19 108 GLN A C 1
ATOM 831 O O . GLN A 1 108 ? -21.265 3.349 41.756 1.00 79.19 108 GLN A O 1
ATOM 836 N N . ALA A 1 109 ? -21.464 1.950 40.008 1.00 80.50 109 ALA A N 1
ATOM 837 C CA . ALA A 1 109 ? -21.873 0.792 40.803 1.00 80.50 109 ALA A CA 1
ATOM 838 C C . ALA A 1 109 ? -20.820 0.357 41.843 1.00 80.50 109 ALA A C 1
ATOM 840 O O . ALA A 1 109 ? -21.180 -0.186 42.886 1.00 80.50 109 ALA A O 1
ATOM 841 N N . ILE A 1 110 ? -19.532 0.617 41.589 1.00 88.06 110 ILE A N 1
ATOM 842 C CA . ILE A 1 110 ? -18.417 0.276 42.493 1.00 88.06 110 ILE A CA 1
ATOM 843 C C . ILE A 1 110 ? -17.833 1.486 43.246 1.00 88.06 110 ILE A C 1
ATOM 845 O O . ILE A 1 110 ? -16.819 1.347 43.929 1.00 88.06 110 ILE A O 1
ATOM 849 N N . GLY A 1 111 ? -18.457 2.667 43.143 1.00 79.38 111 GLY A N 1
ATOM 850 C CA . GLY A 1 111 ? -18.078 3.870 43.894 1.00 79.38 111 GLY A CA 1
ATOM 851 C C . GLY A 1 111 ? -16.765 4.532 43.457 1.00 79.38 111 GLY A C 1
ATOM 852 O O . GLY A 1 111 ? -16.133 5.219 44.259 1.00 79.38 111 GLY A O 1
ATOM 853 N N . LEU A 1 112 ? -16.330 4.329 42.208 1.00 77.25 112 LEU A N 1
ATOM 854 C CA . LEU A 1 112 ? -15.122 4.970 41.682 1.00 77.25 112 LEU A CA 1
ATOM 855 C C . LEU A 1 112 ? -15.423 6.378 41.139 1.00 77.25 112 LEU A C 1
ATOM 857 O O . LEU A 1 112 ? -16.428 6.565 40.453 1.00 77.25 112 LEU A O 1
ATOM 861 N N . PRO A 1 113 ? -14.545 7.369 41.385 1.00 69.19 113 PRO A N 1
ATOM 862 C CA . PRO A 1 113 ? -14.727 8.720 40.866 1.00 69.19 113 PRO A CA 1
ATOM 863 C C . PRO A 1 113 ? -14.593 8.753 39.337 1.00 69.19 113 PRO A C 1
ATOM 865 O O . PRO A 1 113 ? -13.660 8.176 38.769 1.00 69.19 113 PRO A O 1
ATOM 868 N N . SER A 1 114 ? -15.512 9.458 38.672 1.00 64.38 114 SER A N 1
ATOM 869 C CA . SER A 1 114 ? -15.456 9.695 37.226 1.00 64.38 114 SER A CA 1
ATOM 870 C C . SER A 1 114 ? -14.209 10.500 36.855 1.00 64.38 114 SER A C 1
ATOM 872 O O . SER A 1 114 ? -13.821 11.434 37.561 1.00 64.38 114 SER A O 1
ATOM 874 N N . ARG A 1 115 ? -13.571 10.150 35.733 1.00 63.84 115 ARG A N 1
ATOM 875 C CA . ARG A 1 115 ? -12.454 10.931 35.189 1.00 63.84 115 ARG A CA 1
ATOM 876 C C . ARG A 1 115 ? -13.026 12.119 34.418 1.00 63.84 115 ARG A C 1
ATOM 878 O O . ARG A 1 115 ? -13.920 11.945 33.596 1.00 63.84 115 ARG A O 1
ATOM 885 N N . SER A 1 116 ? -12.488 13.312 34.657 1.00 52.28 116 SER A N 1
ATOM 886 C CA . SER A 1 116 ? -12.794 14.521 33.886 1.00 52.28 116 SER A CA 1
ATOM 887 C C . SER A 1 116 ? -12.461 14.277 32.407 1.00 52.28 116 SER A C 1
ATOM 889 O O . SER A 1 116 ? -11.288 14.234 32.038 1.00 52.28 116 SER A O 1
ATOM 891 N N . GLY A 1 117 ? -13.482 14.015 31.591 1.00 57.62 117 GLY A N 1
ATOM 892 C CA . GLY A 1 117 ? -13.356 13.557 30.201 1.00 57.62 117 GLY A CA 1
ATOM 893 C C . GLY A 1 117 ? -14.511 12.665 29.724 1.00 57.62 117 GLY A C 1
ATOM 894 O O . GLY A 1 117 ? -14.651 12.469 28.523 1.00 57.62 117 GLY A O 1
ATOM 895 N N . ASP A 1 118 ? -15.347 12.169 30.641 1.00 51.69 118 ASP A N 1
ATOM 896 C CA . ASP A 1 118 ? -16.510 11.308 30.357 1.00 51.69 118 ASP A CA 1
ATOM 897 C C . ASP A 1 118 ? -17.800 12.091 29.987 1.00 51.69 118 ASP A C 1
ATOM 899 O O . ASP A 1 118 ? -18.893 11.525 30.013 1.00 51.69 118 ASP A O 1
ATOM 903 N N . GLU A 1 119 ? -17.718 13.386 29.648 1.00 54.12 119 GLU A N 1
ATOM 904 C CA . GLU A 1 119 ? -18.901 14.144 29.210 1.00 54.12 119 GLU A CA 1
ATOM 905 C C . GLU A 1 119 ? -19.372 13.654 27.827 1.00 54.12 119 GLU A C 1
ATOM 907 O O . GLU A 1 119 ? -18.592 13.674 26.866 1.00 54.12 119 GLU A O 1
ATOM 912 N N . PRO A 1 120 ? -20.632 13.199 27.686 1.00 44.38 120 PRO A N 1
ATOM 913 C CA . PRO A 1 120 ? -21.177 12.844 26.387 1.00 44.38 120 PRO A CA 1
ATOM 914 C C . PRO A 1 120 ? -21.208 14.102 25.521 1.00 44.38 120 PRO A C 1
ATOM 916 O O . PRO A 1 120 ? -21.777 15.122 25.903 1.00 44.38 120 PRO A O 1
ATOM 919 N N . ALA A 1 121 ? -20.580 14.030 24.348 1.00 48.03 121 ALA A N 1
ATOM 920 C CA . ALA A 1 121 ? -20.623 15.076 23.337 1.00 48.03 121 ALA A CA 1
ATOM 921 C C . ALA A 1 121 ? -22.045 15.193 22.750 1.00 48.03 121 ALA A C 1
ATOM 923 O O . ALA A 1 121 ? -22.310 14.761 21.631 1.00 48.03 121 ALA A O 1
ATOM 924 N N . GLU A 1 122 ? -22.968 15.763 23.516 1.00 51.28 122 GLU A N 1
ATOM 925 C CA . GLU A 1 122 ? -24.302 16.162 23.087 1.00 51.28 122 GLU A CA 1
ATOM 926 C C . GLU A 1 122 ? -24.439 17.672 23.265 1.00 51.28 122 GLU A C 1
ATOM 928 O O . GLU A 1 122 ? -24.765 18.120 24.354 1.00 51.28 122 GLU A O 1
ATOM 933 N N . SER A 1 123 ? -24.188 18.437 22.192 1.00 49.62 123 SER A N 1
ATOM 934 C CA . SER A 1 123 ? -24.913 19.676 21.835 1.00 49.62 123 SER A CA 1
ATOM 935 C C . SER A 1 123 ? -24.102 20.543 20.859 1.00 49.62 123 SER A C 1
ATOM 937 O O . SER A 1 123 ? -23.485 21.527 21.253 1.00 49.62 123 SER A O 1
ATOM 939 N N . HIS A 1 124 ? -24.119 20.215 19.567 1.00 46.53 124 HIS A N 1
ATOM 940 C CA . HIS A 1 124 ? -23.757 21.177 18.514 1.00 46.53 124 HIS A CA 1
ATOM 941 C C . HIS A 1 124 ? -24.631 20.982 17.268 1.00 46.53 124 HIS A C 1
ATOM 943 O O . HIS A 1 124 ? -24.135 20.933 16.152 1.00 46.53 124 HIS A O 1
ATOM 949 N N . ASP A 1 125 ? -25.946 20.841 17.465 1.00 49.06 125 ASP A N 1
ATOM 950 C CA . ASP A 1 125 ? -26.898 20.810 16.342 1.00 49.06 125 ASP A CA 1
ATOM 951 C C . ASP A 1 125 ? -28.253 21.463 16.683 1.00 49.06 125 ASP A C 1
ATOM 953 O O . ASP A 1 125 ? -29.325 20.984 16.317 1.00 49.06 125 ASP A O 1
ATOM 957 N N . ARG A 1 126 ? -28.237 22.557 17.464 1.00 48.75 126 ARG A N 1
ATOM 958 C CA . ARG A 1 126 ? -29.467 23.306 17.790 1.00 48.75 126 ARG A CA 1
ATOM 959 C C . ARG A 1 126 ? -29.278 24.820 17.911 1.00 48.75 126 ARG A C 1
ATOM 961 O O . ARG A 1 126 ? -29.808 25.429 18.836 1.00 48.75 126 ARG A O 1
ATOM 968 N N . ALA A 1 127 ? -28.544 25.431 16.985 1.00 50.28 127 ALA A N 1
ATOM 969 C CA . ALA A 1 127 ? -28.506 26.889 16.865 1.00 50.28 127 ALA A CA 1
ATOM 970 C C . ALA A 1 127 ? -28.131 27.345 15.444 1.00 50.28 127 ALA A C 1
ATOM 972 O O . ALA A 1 127 ? -27.085 27.945 15.260 1.00 50.28 127 ALA A O 1
ATOM 973 N N . GLU A 1 128 ? -28.963 27.053 14.439 1.00 47.09 128 GLU A N 1
ATOM 974 C CA . GLU A 1 128 ? -28.941 27.817 13.171 1.00 47.09 128 GLU A CA 1
ATOM 975 C C . GLU A 1 128 ? -30.297 27.791 12.433 1.00 47.09 128 GLU A C 1
ATOM 977 O O . GLU A 1 128 ? -30.387 27.805 11.211 1.00 47.09 128 GLU A O 1
ATOM 982 N N . ALA A 1 129 ? -31.398 27.752 13.19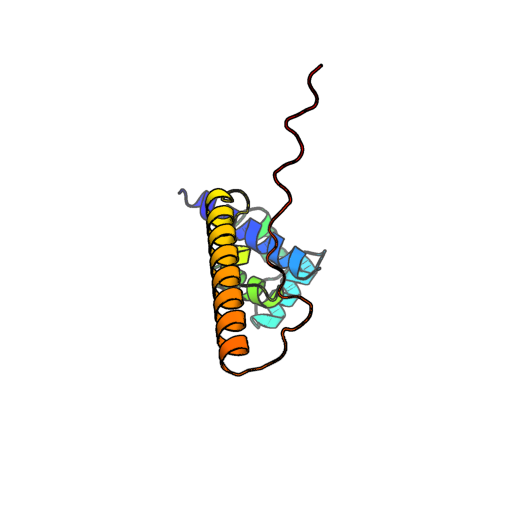0 1.00 49.03 129 ALA A N 1
ATOM 983 C CA . ALA A 1 129 ? -32.752 27.870 12.648 1.00 49.03 129 ALA A CA 1
ATOM 984 C C . ALA A 1 129 ? -33.558 28.909 13.439 1.00 49.03 129 ALA A C 1
ATOM 986 O O . ALA A 1 129 ? -34.581 28.571 14.026 1.00 49.03 129 ALA A O 1
ATOM 987 N N . ALA A 1 130 ? -33.060 30.148 13.518 1.00 51.94 130 ALA A N 1
ATOM 988 C CA . ALA A 1 130 ? -33.841 31.306 13.966 1.00 51.94 130 ALA A CA 1
ATOM 989 C C . ALA A 1 130 ? -33.134 32.645 13.670 1.00 51.94 130 ALA A C 1
ATOM 991 O O . ALA A 1 130 ? -32.969 33.441 14.580 1.00 51.94 130 ALA A O 1
ATOM 992 N N . GLU A 1 131 ? -32.733 32.918 12.427 1.00 47.62 131 GLU A N 1
ATOM 993 C CA . GLU A 1 131 ? -32.534 34.307 11.972 1.00 47.62 131 GLU A CA 1
ATOM 994 C C . GLU A 1 131 ? -33.089 34.443 10.551 1.00 47.62 131 GLU A C 1
ATOM 996 O O . GLU A 1 131 ? -32.396 34.319 9.545 1.00 47.62 131 GLU A O 1
ATOM 1001 N N . GLY A 1 132 ? -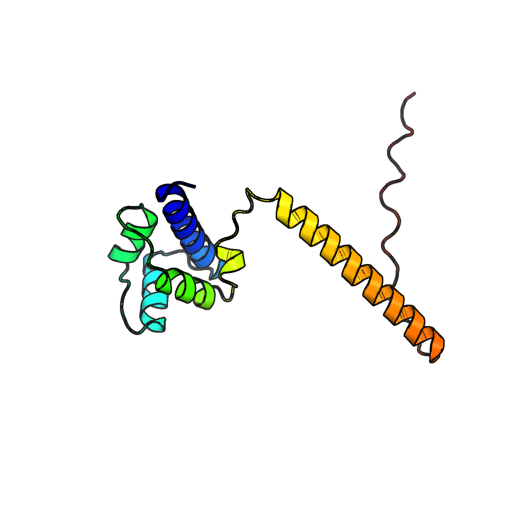34.407 34.605 10.495 1.00 52.06 132 GLY A N 1
ATOM 1002 C CA . GLY A 1 132 ? -35.136 35.085 9.335 1.00 52.06 132 GLY A CA 1
ATOM 1003 C C . GLY A 1 132 ? -36.130 36.116 9.839 1.00 52.06 132 GLY A C 1
ATOM 1004 O O . GLY A 1 132 ? -37.198 35.742 10.320 1.00 52.06 132 GLY A O 1
ATOM 1005 N N . GLU A 1 133 ? -35.740 37.384 9.761 1.00 46.38 133 GLU A N 1
ATOM 1006 C CA . GLU A 1 133 ? -36.638 38.537 9.824 1.00 46.38 133 GLU A CA 1
ATOM 1007 C C . GLU A 1 133 ? -36.297 39.482 8.669 1.00 46.38 133 GLU A C 1
ATOM 1009 O O . GLU A 1 133 ? -35.088 39.736 8.450 1.00 46.38 133 GLU A O 1
#

Sequence (133 aa):
MPVEDYNRRGIEALERAQKAAGIRSAQEFARRLASRTGGPPDGSTYRRWLHGDGAVPAWALIAAAEEAQESLSILLNDESSSTATASELRQLRRTIGRLNAEMIEVRQAIGLPSRSGDEPAESHDRAEAAEGE

pLDDT: mean 81.36, std 17.3, range [44.38, 97.06]